Protein AF-A0A804HLC7-F1 (afdb_monomer_lite)

Sequence (131 aa):
MIFWSFVAGVVTFYCSLGPDSLLPNIFFTIK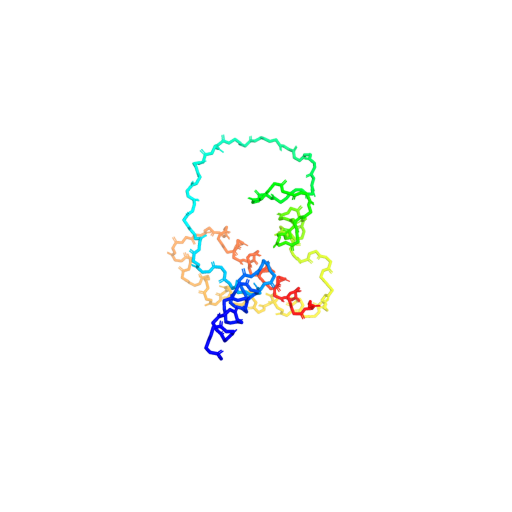YKPKQLGLQELFPQGHSCAVCGKVKCKRHRPSLLLENYQPWLDLKISSKVDASLSEVLELVLENFVYPWYRDVTDDESFVDELRITLRFFASVLIRRIHK

Foldseek 3Di:
DVVVVVVVVVVVVVVCVPPPNPDPPPDPPDDDDDDDDDPDDDDDLQQAAPVHRDSDDPPDDSCPDVCNVVLCPPDDDDPVVVVVVLVVVVVCCVPPPPVVVVVVDPDCPVVVVVSVVVNSVVSVVSVVVVD

Structure (mmCIF, N/CA/C/O backbone):
data_AF-A0A804HLC7-F1
#
_entry.id   AF-A0A804HLC7-F1
#
loop_
_atom_site.group_PDB
_atom_site.id
_atom_site.type_symbol
_atom_site.label_atom_id
_atom_site.label_alt_id
_atom_site.label_comp_id
_atom_site.label_asym_id
_atom_site.label_entity_id
_atom_site.label_seq_id
_atom_site.pdbx_PDB_ins_code
_atom_site.Cartn_x
_atom_site.Cartn_y
_atom_site.Cartn_z
_atom_site.occupancy
_atom_site.B_iso_or_equiv
_atom_site.auth_seq_id
_atom_site.auth_comp_id
_atom_site.auth_asym_id
_atom_site.auth_atom_id
_atom_site.pdbx_PDB_model_num
ATOM 1 N N . MET A 1 1 ? -32.073 -46.889 20.483 1.00 61.75 1 MET A N 1
ATOM 2 C CA . MET A 1 1 ? -30.882 -46.065 20.788 1.00 61.75 1 MET A CA 1
ATOM 3 C C . MET A 1 1 ? -30.243 -45.476 19.525 1.00 61.75 1 MET A C 1
ATOM 5 O O . MET A 1 1 ? -30.148 -44.263 19.457 1.00 61.75 1 MET A O 1
ATOM 9 N N . ILE A 1 2 ? -29.912 -46.275 18.496 1.00 73.81 2 ILE A N 1
ATOM 10 C CA . ILE A 1 2 ? -29.234 -45.816 17.255 1.00 73.81 2 ILE A CA 1
ATOM 11 C C . ILE A 1 2 ? -29.974 -44.709 16.475 1.00 73.81 2 ILE A C 1
ATOM 13 O O . ILE A 1 2 ? -29.342 -43.780 15.981 1.00 73.81 2 ILE A O 1
ATOM 17 N N . PHE A 1 3 ? -31.306 -44.781 16.372 1.00 78.19 3 PHE A N 1
ATOM 18 C CA . PHE A 1 3 ? -32.089 -43.820 15.579 1.00 78.19 3 PHE A CA 1
ATOM 19 C C . PHE A 1 3 ? -31.969 -42.384 16.111 1.00 78.19 3 PHE A C 1
ATOM 21 O O . PHE A 1 3 ? -31.776 -41.444 15.347 1.00 78.19 3 PHE A O 1
ATOM 28 N N . TRP A 1 4 ? -31.994 -42.226 17.434 1.00 81.25 4 TRP A N 1
ATOM 29 C CA . TRP A 1 4 ? -31.845 -40.926 18.085 1.00 81.25 4 TRP A CA 1
ATOM 30 C C . TRP A 1 4 ? -30.436 -40.356 17.918 1.00 81.25 4 TRP A C 1
ATOM 32 O O . TRP A 1 4 ? -30.287 -39.156 17.713 1.00 81.25 4 TRP A O 1
ATOM 42 N N . SER A 1 5 ? -29.414 -41.215 17.916 1.00 80.25 5 SER A N 1
ATOM 43 C CA . SER A 1 5 ? -28.033 -40.819 17.624 1.00 80.25 5 SER A CA 1
ATOM 44 C C . SER A 1 5 ? -27.870 -40.337 16.179 1.00 80.25 5 SER A C 1
ATOM 46 O O . SER A 1 5 ? -27.185 -39.346 15.939 1.00 80.25 5 SER A O 1
ATOM 48 N N . PHE A 1 6 ? -28.537 -40.992 15.223 1.00 84.44 6 PHE A N 1
ATOM 49 C CA . PHE A 1 6 ? -28.509 -40.589 13.817 1.00 84.44 6 PHE A CA 1
ATOM 50 C C . PHE A 1 6 ? -29.189 -39.232 13.604 1.00 84.44 6 PHE A C 1
ATOM 52 O O . PHE A 1 6 ? -28.612 -38.340 12.986 1.00 84.44 6 PHE A O 1
ATOM 59 N N . VAL A 1 7 ? -30.377 -39.036 14.183 1.00 86.88 7 VAL A N 1
ATOM 60 C CA . VAL A 1 7 ? -31.098 -37.755 14.107 1.00 86.88 7 VAL A CA 1
ATOM 61 C C . VAL A 1 7 ? -30.297 -36.636 14.778 1.00 86.88 7 VAL A C 1
ATOM 63 O O . VAL A 1 7 ? -30.161 -35.560 14.201 1.00 86.88 7 VAL A O 1
ATOM 66 N N . ALA A 1 8 ? -29.696 -36.895 15.943 1.00 83.88 8 ALA A N 1
ATOM 67 C CA . ALA A 1 8 ? -28.834 -35.925 16.616 1.00 83.88 8 ALA A CA 1
ATOM 68 C C . ALA A 1 8 ? -27.606 -35.543 15.766 1.00 83.88 8 ALA A C 1
ATOM 70 O O . ALA A 1 8 ? -27.259 -34.362 15.702 1.00 83.88 8 ALA A O 1
ATOM 71 N N . GLY A 1 9 ? -26.990 -3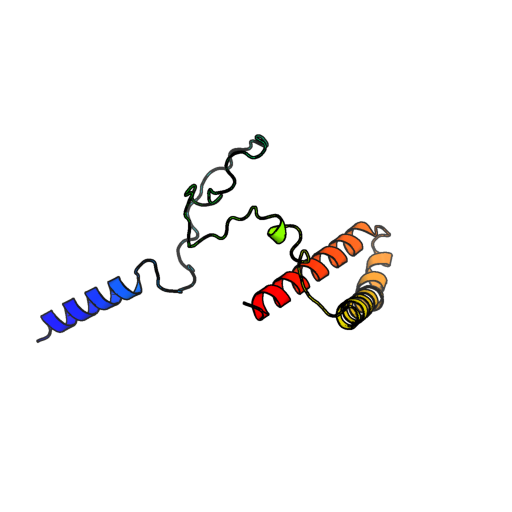6.508 15.072 1.00 85.06 9 GLY A N 1
ATOM 72 C CA . GLY A 1 9 ? -25.864 -36.272 14.162 1.00 85.06 9 GLY A CA 1
ATOM 73 C C . GLY A 1 9 ? -26.243 -35.445 12.930 1.00 85.06 9 GLY A C 1
ATOM 74 O O . GLY A 1 9 ? -25.532 -34.512 12.565 1.00 85.06 9 GLY A O 1
ATOM 75 N N . VAL A 1 10 ? -27.397 -35.726 12.319 1.00 80.12 10 VAL A N 1
ATOM 76 C CA . VAL A 1 10 ? -27.900 -34.949 11.174 1.00 80.12 10 VAL A CA 1
ATOM 77 C C . VAL A 1 10 ? -28.225 -33.515 11.598 1.00 80.12 10 VAL A C 1
ATOM 79 O O . VAL A 1 10 ? -27.819 -32.574 10.922 1.00 80.12 10 VAL A O 1
ATOM 82 N N . VAL A 1 11 ? -28.884 -33.322 12.744 1.00 79.25 11 VAL A N 1
ATOM 83 C CA . VAL A 1 11 ? -29.222 -31.982 13.255 1.00 79.25 11 VAL A CA 1
ATOM 84 C C . VAL A 1 11 ? -27.964 -31.173 13.574 1.00 79.25 11 VAL A C 1
ATOM 86 O O . VAL A 1 11 ? -27.863 -30.025 13.152 1.00 79.25 11 VAL A O 1
ATOM 89 N N . THR A 1 12 ? -26.971 -31.762 14.246 1.00 75.00 12 THR A N 1
ATOM 90 C CA . THR A 1 12 ? -25.700 -31.069 14.534 1.00 75.00 12 THR A CA 1
ATOM 91 C C . THR A 1 12 ? -24.933 -30.716 13.264 1.00 75.00 12 THR A C 1
ATOM 93 O O . THR A 1 12 ? -24.459 -29.589 13.147 1.00 75.00 12 THR A O 1
ATOM 96 N N . PHE A 1 13 ? -24.883 -31.611 12.275 1.00 74.69 13 PHE A N 1
ATOM 97 C CA . PHE A 1 13 ? -24.256 -31.332 10.983 1.00 74.69 13 PHE A CA 1
ATOM 98 C C . PHE A 1 13 ? -24.950 -30.183 10.231 1.00 74.69 13 PHE A C 1
ATOM 100 O O . PHE A 1 13 ? -24.282 -29.278 9.730 1.00 74.69 13 PHE A O 1
ATOM 107 N N . TYR A 1 14 ? -26.287 -30.159 10.213 1.00 69.06 14 TYR A N 1
ATOM 108 C CA . TYR A 1 14 ? -27.056 -29.064 9.611 1.00 69.06 14 TYR A CA 1
ATOM 109 C C . TYR A 1 14 ? -26.901 -27.739 10.373 1.00 69.06 14 TYR A C 1
ATOM 111 O O . TYR A 1 14 ? -26.828 -26.686 9.741 1.00 69.06 14 TYR A O 1
ATOM 119 N N . CYS A 1 15 ? -26.794 -27.767 11.705 1.00 64.19 15 CYS A N 1
ATOM 120 C CA . CYS A 1 15 ? -26.497 -26.576 12.505 1.00 64.19 15 CYS A CA 1
ATOM 121 C C . CYS A 1 15 ? -25.076 -26.049 12.251 1.00 64.19 15 CYS A C 1
ATOM 123 O O . CYS A 1 15 ? -24.890 -24.836 12.167 1.00 64.19 15 CYS A O 1
ATOM 125 N N . SER A 1 16 ? -24.088 -26.931 12.065 1.00 61.59 16 SER A N 1
ATOM 126 C CA . SER A 1 16 ? -22.716 -26.546 11.706 1.00 61.59 16 SER A CA 1
ATOM 127 C C . SER A 1 16 ? -22.586 -26.005 10.281 1.00 61.59 16 SER A C 1
ATOM 129 O O . SER A 1 16 ? -21.690 -25.211 10.031 1.00 61.59 16 SER A O 1
ATOM 131 N N . LEU A 1 17 ? -23.470 -26.399 9.359 1.00 62.12 17 LEU A N 1
ATOM 132 C CA . LEU A 1 17 ? -23.551 -25.863 7.991 1.00 62.12 17 LEU A CA 1
ATOM 133 C C . LEU A 1 17 ? -24.467 -24.632 7.873 1.00 62.12 17 LEU A C 1
ATOM 135 O O . LEU A 1 17 ? -24.661 -24.095 6.778 1.00 62.12 17 LEU A O 1
ATOM 139 N N . GLY A 1 18 ? -25.042 -24.185 8.991 1.00 52.38 18 GLY A N 1
ATOM 140 C CA . GLY A 1 18 ? -25.867 -22.992 9.065 1.00 52.38 18 GLY A CA 1
ATOM 141 C C . GLY A 1 18 ? -25.084 -21.713 8.729 1.00 52.38 18 GLY A C 1
ATOM 142 O O . GLY A 1 18 ? -23.871 -21.639 8.929 1.00 52.38 18 GLY A O 1
ATOM 143 N N . PRO A 1 19 ? -25.773 -20.669 8.238 1.00 50.69 19 PRO A N 1
ATOM 144 C CA . PRO A 1 19 ? -25.194 -19.499 7.562 1.00 50.69 19 PRO A CA 1
ATOM 145 C C . PRO A 1 19 ? -24.289 -18.582 8.411 1.00 50.69 19 PRO A C 1
ATOM 147 O O . PRO A 1 19 ? -23.824 -17.570 7.885 1.00 50.69 19 PRO A O 1
ATOM 150 N N . ASP A 1 20 ? -24.009 -18.941 9.665 1.00 46.28 20 ASP A N 1
ATOM 151 C CA . ASP A 1 20 ? -23.155 -18.198 10.598 1.00 46.28 20 ASP A CA 1
ATOM 152 C C . ASP A 1 20 ? -21.895 -18.974 11.041 1.00 46.28 20 ASP A C 1
ATOM 154 O O . ASP A 1 20 ? -21.125 -18.481 11.865 1.00 46.28 20 ASP A O 1
ATOM 158 N N . SER A 1 21 ? -21.613 -20.158 10.479 1.00 42.84 21 SER A N 1
ATOM 159 C CA . SER A 1 21 ? -20.325 -20.819 10.718 1.00 42.84 21 SER A CA 1
ATOM 160 C C . SER A 1 21 ? -19.222 -20.151 9.891 1.00 42.84 21 SER A C 1
ATOM 162 O O . SER A 1 21 ? -19.292 -20.089 8.660 1.00 42.84 21 SER A O 1
ATOM 164 N N . LEU A 1 22 ? -18.190 -19.671 10.578 1.00 47.25 22 LEU A N 1
ATOM 165 C CA . LEU A 1 22 ? -16.966 -19.055 10.059 1.00 47.25 22 LEU A CA 1
ATOM 166 C C . LEU A 1 22 ? -16.064 -20.053 9.301 1.00 47.25 22 LEU A C 1
ATOM 168 O O . LEU A 1 22 ? -14.860 -20.103 9.538 1.00 47.25 22 LEU A O 1
ATOM 172 N N . LEU A 1 23 ? -16.619 -20.867 8.401 1.00 46.09 23 LEU A N 1
ATOM 173 C CA . LEU A 1 23 ? -15.821 -21.726 7.533 1.00 46.09 23 LEU A CA 1
ATOM 174 C C . LEU A 1 23 ? -15.569 -21.027 6.189 1.00 46.09 23 LEU A C 1
ATOM 176 O O . LEU A 1 23 ? -16.517 -20.559 5.544 1.00 46.09 23 LEU A O 1
ATOM 180 N N . PRO A 1 24 ? -14.297 -20.912 5.761 1.00 40.81 24 PRO A N 1
ATOM 181 C CA . PRO A 1 24 ? -13.950 -20.337 4.475 1.00 40.81 24 PRO A CA 1
ATOM 182 C C . PRO A 1 24 ? -14.608 -21.167 3.373 1.00 40.81 24 PRO A C 1
ATOM 184 O O . PRO A 1 24 ? -14.501 -22.390 3.317 1.00 40.81 24 PRO A O 1
ATOM 187 N N . ASN A 1 25 ? -15.347 -20.470 2.520 1.00 45.94 25 ASN A N 1
ATOM 188 C CA . ASN A 1 25 ? -16.165 -21.027 1.457 1.00 45.94 25 ASN A CA 1
ATOM 189 C C . ASN A 1 25 ? -15.254 -21.568 0.333 1.00 45.94 25 ASN A C 1
ATOM 191 O O . ASN A 1 25 ? -15.060 -20.899 -0.676 1.00 45.94 25 ASN A O 1
ATOM 195 N N . ILE A 1 26 ? -14.648 -22.744 0.533 1.00 54.88 26 ILE A N 1
ATOM 196 C CA . ILE A 1 26 ? -13.706 -23.370 -0.416 1.00 54.88 26 ILE A CA 1
ATOM 197 C C . ILE A 1 26 ? -14.442 -24.085 -1.570 1.00 54.88 26 ILE A C 1
ATOM 199 O O . ILE A 1 26 ? -13.868 -24.257 -2.639 1.00 54.88 26 ILE A O 1
ATOM 203 N N . PHE A 1 27 ? -15.728 -24.439 -1.426 1.00 51.84 27 PHE A N 1
ATOM 204 C CA . PHE A 1 27 ? -16.395 -25.366 -2.361 1.00 51.84 27 PHE A CA 1
ATOM 205 C C . PHE A 1 27 ? -17.492 -24.789 -3.275 1.00 51.84 27 PHE A C 1
ATOM 207 O O . PHE A 1 27 ? -18.148 -25.551 -3.976 1.00 51.84 27 PHE A O 1
ATOM 214 N N . PHE A 1 28 ? -17.687 -23.469 -3.356 1.00 47.28 28 PHE A N 1
ATOM 215 C CA . PHE A 1 28 ? -18.671 -22.889 -4.290 1.00 47.28 28 PHE A CA 1
ATOM 216 C C . PHE A 1 28 ? -18.129 -21.672 -5.052 1.00 47.28 28 PHE A C 1
ATOM 218 O O . PHE A 1 28 ? -18.618 -20.553 -4.912 1.00 47.28 28 PHE A O 1
ATOM 225 N N . THR A 1 29 ? -17.132 -21.907 -5.905 1.00 44.12 29 THR A N 1
ATOM 226 C CA . THR A 1 29 ? -16.605 -20.940 -6.891 1.00 44.12 29 THR A CA 1
ATOM 227 C C . THR A 1 29 ? -17.036 -21.243 -8.329 1.00 44.12 29 THR A C 1
ATOM 229 O O . THR A 1 29 ? -16.422 -20.763 -9.275 1.00 44.12 29 THR A O 1
ATOM 232 N N . ILE A 1 30 ? -18.127 -21.988 -8.535 1.00 46.72 30 ILE A N 1
ATOM 233 C CA . ILE A 1 30 ? -18.680 -22.221 -9.878 1.00 46.72 30 ILE A CA 1
ATOM 234 C C . ILE A 1 30 ? -20.123 -21.714 -9.927 1.00 46.72 30 ILE A C 1
ATOM 236 O O . ILE A 1 30 ? -21.092 -22.464 -9.868 1.00 46.72 30 ILE A O 1
ATOM 240 N N . LYS A 1 31 ? -20.270 -20.392 -10.039 1.00 40.75 31 LYS A N 1
ATOM 241 C CA . LYS A 1 31 ? -21.423 -19.785 -10.713 1.00 40.75 31 LYS A CA 1
ATOM 242 C C . LYS A 1 31 ? -20.901 -18.788 -11.735 1.00 40.75 31 LYS A C 1
ATOM 244 O O . LYS A 1 31 ? -20.545 -17.665 -11.401 1.00 40.75 31 LYS A O 1
ATOM 249 N N . TYR A 1 32 ? -20.854 -19.234 -12.984 1.00 39.28 32 TYR A N 1
ATOM 250 C CA . TYR A 1 32 ? -20.621 -18.383 -14.141 1.00 39.28 32 TYR A CA 1
ATOM 251 C C . TYR A 1 32 ? -21.795 -17.399 -14.278 1.00 39.28 32 TYR A C 1
ATOM 253 O O . TYR A 1 32 ? -22.949 -17.820 -14.364 1.00 39.28 32 TYR A O 1
ATOM 261 N N . LYS A 1 33 ? -21.518 -16.091 -14.278 1.00 43.38 33 LYS A N 1
ATOM 262 C CA . LYS A 1 33 ? -22.451 -15.062 -14.761 1.00 43.38 33 LYS A CA 1
ATOM 263 C C . LYS A 1 33 ? -21.762 -14.278 -15.882 1.00 43.38 33 LYS A C 1
ATOM 265 O O . LYS A 1 33 ? -20.619 -13.864 -15.688 1.00 43.38 33 LYS A O 1
ATOM 270 N N . PRO A 1 34 ? -22.415 -14.085 -17.040 1.00 38.69 34 PRO A N 1
ATOM 271 C CA . PRO A 1 34 ? -21.809 -13.397 -18.170 1.00 38.69 34 PRO A CA 1
ATOM 272 C C . PRO A 1 34 ? -21.638 -11.904 -17.863 1.00 38.69 34 PRO A C 1
ATOM 274 O O . PRO A 1 34 ? -22.494 -11.283 -17.231 1.00 38.69 34 PRO A O 1
ATOM 277 N N . LYS A 1 35 ? -20.512 -11.345 -18.321 1.00 40.97 35 LYS A N 1
ATOM 278 C CA . LYS A 1 35 ? -20.201 -9.911 -18.285 1.00 40.97 35 LYS A CA 1
ATOM 279 C C . LYS A 1 35 ? -21.290 -9.129 -19.027 1.00 40.97 35 LYS A C 1
ATOM 281 O O . LYS A 1 35 ? -21.485 -9.355 -20.218 1.00 40.97 35 LYS A O 1
ATOM 286 N N . GLN A 1 36 ? -21.929 -8.173 -18.356 1.00 38.34 36 GLN A N 1
ATOM 287 C CA . GLN A 1 36 ? -22.538 -7.030 -19.031 1.00 38.34 36 GLN A CA 1
ATOM 288 C C . GLN A 1 36 ? -21.662 -5.807 -18.776 1.00 38.34 36 GLN A C 1
ATOM 290 O O . GLN A 1 36 ? -21.508 -5.331 -17.654 1.00 38.34 36 GLN A O 1
ATOM 295 N N . LEU A 1 37 ? -21.010 -5.417 -19.865 1.00 43.38 37 LEU A N 1
ATOM 296 C CA . LEU A 1 37 ? -20.273 -4.191 -20.091 1.00 43.38 37 LEU A CA 1
ATOM 297 C C . LEU A 1 37 ? -21.259 -3.018 -19.985 1.00 43.38 37 LEU A C 1
ATOM 299 O O . LEU A 1 37 ? -22.262 -3.002 -20.692 1.00 43.38 37 LEU A O 1
ATOM 303 N N . GLY A 1 38 ? -20.984 -2.066 -19.100 1.00 28.88 38 GLY A N 1
ATOM 304 C CA . GLY A 1 38 ? -21.838 -0.902 -18.885 1.00 28.88 38 GLY A CA 1
ATOM 305 C C . GLY A 1 38 ? -21.249 0.007 -17.819 1.00 28.88 38 GLY A C 1
ATOM 306 O O . GLY A 1 38 ? -21.681 0.009 -16.672 1.00 28.88 38 GLY A O 1
ATOM 307 N N . LEU A 1 39 ? -20.198 0.727 -18.197 1.00 40.66 39 LEU A N 1
ATOM 308 C CA . LEU A 1 39 ? -19.675 1.879 -17.473 1.00 40.66 39 LEU A CA 1
ATOM 309 C C . LEU A 1 39 ? -20.728 3.000 -17.502 1.00 40.66 39 LEU A C 1
ATOM 311 O O . LEU A 1 39 ? -20.670 3.839 -18.387 1.00 40.66 39 LEU A O 1
ATOM 315 N N . GLN A 1 40 ? -21.706 2.967 -16.597 1.00 32.97 40 GLN A N 1
ATOM 316 C CA . GLN A 1 40 ? -22.625 4.061 -16.233 1.00 32.97 40 GLN A CA 1
ATOM 317 C C . GLN A 1 40 ? -23.686 3.445 -15.314 1.00 32.97 40 GLN A C 1
ATOM 319 O O . GLN A 1 40 ? -24.298 2.444 -15.652 1.00 32.97 40 GLN A O 1
ATOM 324 N N . GLU A 1 41 ? -23.892 3.897 -14.088 1.00 32.09 41 GLU A N 1
ATOM 325 C CA . GLU A 1 41 ? -24.109 5.284 -13.710 1.00 32.09 41 GLU A CA 1
ATOM 326 C C . GLU A 1 41 ? -23.523 5.567 -12.323 1.00 32.09 41 GLU A C 1
ATOM 328 O O . GLU A 1 41 ? -23.612 4.762 -11.392 1.00 32.09 41 GLU A O 1
ATOM 333 N N . LEU A 1 42 ? -22.939 6.757 -12.227 1.00 39.12 42 LEU A N 1
ATOM 334 C CA . LEU A 1 42 ? -22.679 7.528 -11.023 1.00 39.12 42 LEU A CA 1
ATOM 335 C C . LEU A 1 42 ? -23.633 7.192 -9.871 1.00 39.12 42 LEU A C 1
ATOM 337 O O . LEU A 1 42 ? -24.816 7.489 -9.965 1.00 39.12 42 LEU A O 1
ATOM 341 N N . PHE A 1 43 ? -23.092 6.645 -8.780 1.00 43.00 43 PHE A N 1
ATOM 342 C CA . PHE A 1 43 ? -23.655 6.637 -7.424 1.00 43.00 43 PHE A CA 1
ATOM 343 C C . PHE A 1 43 ? -25.067 7.248 -7.265 1.00 43.00 43 PHE A C 1
ATOM 345 O O . PHE A 1 43 ? -25.206 8.461 -7.091 1.00 43.00 43 PHE A O 1
ATOM 352 N N . PRO A 1 44 ? -26.091 6.395 -7.096 1.00 39.25 44 PRO A N 1
ATOM 353 C CA . PRO A 1 44 ? -27.093 6.664 -6.077 1.00 39.25 44 PRO A CA 1
ATOM 354 C C . PRO A 1 44 ? -27.383 5.380 -5.286 1.00 39.25 44 PRO A C 1
ATOM 356 O O . PRO A 1 44 ? -27.570 4.306 -5.844 1.00 39.25 44 PRO A O 1
ATOM 359 N N . GLN A 1 45 ? -27.490 5.502 -3.961 1.00 42.91 45 GLN A N 1
ATOM 360 C CA . GLN A 1 45 ? -27.796 4.419 -3.003 1.00 42.91 45 GLN A CA 1
ATOM 361 C C . GLN A 1 45 ? -26.582 3.586 -2.540 1.00 42.91 45 GLN A C 1
ATOM 363 O O . GLN A 1 45 ? -26.516 2.362 -2.685 1.00 42.91 45 GLN A O 1
ATOM 368 N N . GLY A 1 46 ? -25.647 4.268 -1.869 1.00 51.78 46 GLY A N 1
ATOM 369 C CA . GLY A 1 46 ? -24.444 3.729 -1.215 1.00 51.78 46 GLY A CA 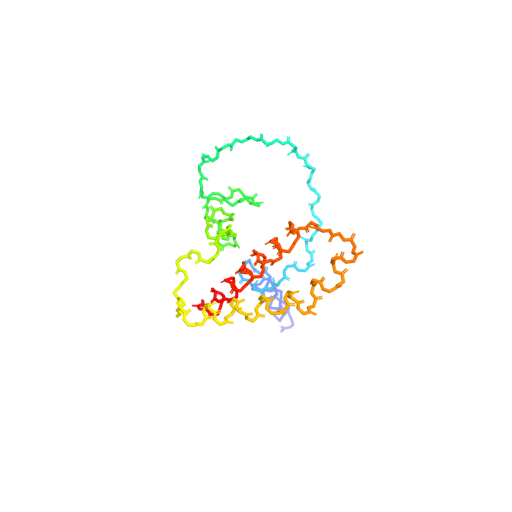1
ATOM 370 C C . GLY A 1 46 ? -24.663 2.792 -0.016 1.00 51.78 46 GLY A C 1
ATOM 371 O O . GLY A 1 46 ? -23.893 2.828 0.940 1.00 51.78 46 GLY A O 1
ATOM 372 N N . HIS A 1 47 ? -25.676 1.928 -0.046 1.00 55.44 47 HIS A N 1
ATOM 373 C CA . HIS A 1 47 ? -25.901 0.934 1.009 1.00 55.44 47 HIS A CA 1
ATOM 374 C C . HIS A 1 47 ? -26.108 -0.493 0.498 1.00 55.44 47 HIS A C 1
ATOM 376 O O . HIS A 1 47 ? -26.236 -1.403 1.311 1.00 55.44 47 HIS A O 1
ATOM 382 N N . SER A 1 48 ? -26.108 -0.740 -0.816 1.00 55.72 48 SER A N 1
ATOM 383 C CA . SER A 1 48 ? -26.269 -2.096 -1.349 1.00 55.72 48 SER A CA 1
ATOM 384 C C . SER A 1 48 ? -24.928 -2.783 -1.639 1.00 55.72 48 SER A C 1
ATOM 386 O O . SER A 1 48 ? -23.965 -2.198 -2.125 1.00 55.72 48 SER A O 1
ATOM 388 N N . CYS A 1 49 ? -24.844 -4.060 -1.279 1.00 64.69 49 CYS A N 1
ATOM 389 C CA . CYS A 1 49 ? -23.688 -4.922 -1.517 1.00 64.69 49 CYS A CA 1
ATOM 390 C C . CYS A 1 49 ? -23.519 -5.218 -3.019 1.00 64.69 49 CYS A C 1
ATOM 392 O O . CYS A 1 49 ? -24.386 -5.865 -3.599 1.00 64.69 49 CYS A O 1
ATOM 394 N N . ALA A 1 50 ? -22.389 -4.849 -3.635 1.00 59.19 50 ALA A N 1
ATOM 395 C CA . ALA A 1 50 ? -22.141 -5.033 -5.077 1.00 59.19 50 ALA A CA 1
ATOM 396 C C . ALA A 1 50 ? -22.203 -6.500 -5.559 1.00 59.19 50 ALA A C 1
ATOM 398 O O . ALA A 1 50 ? -22.487 -6.775 -6.719 1.00 59.19 50 ALA A O 1
ATOM 399 N N . VAL A 1 51 ? -21.977 -7.460 -4.658 1.00 58.94 51 VAL A N 1
ATOM 400 C CA . VAL A 1 51 ? -22.013 -8.902 -4.965 1.00 58.94 51 VAL A CA 1
ATOM 401 C C . VAL A 1 51 ? -23.426 -9.484 -4.840 1.00 58.94 51 VAL A C 1
ATOM 403 O O . VAL A 1 51 ? -23.782 -10.444 -5.519 1.00 58.94 51 VAL A O 1
ATOM 406 N N . CYS A 1 52 ? -24.238 -8.933 -3.938 1.00 61.00 52 CYS A N 1
ATOM 407 C CA . CYS A 1 52 ? -25.464 -9.568 -3.466 1.00 61.00 52 CYS A CA 1
ATOM 408 C C . CYS A 1 52 ? -26.722 -8.694 -3.557 1.00 61.00 52 CYS A C 1
ATOM 410 O O . CYS A 1 52 ? -27.808 -9.186 -3.264 1.00 61.00 52 CYS A O 1
ATOM 412 N N . GLY A 1 53 ? -26.598 -7.417 -3.923 1.00 59.88 53 GLY A N 1
ATOM 413 C CA . GLY A 1 53 ? -27.688 -6.452 -4.112 1.00 59.88 53 GLY A CA 1
ATOM 414 C C . GLY A 1 53 ? -28.451 -6.057 -2.842 1.00 59.88 53 GLY A C 1
ATOM 415 O O . GLY A 1 53 ? -29.323 -5.197 -2.886 1.00 59.88 53 GLY A O 1
ATOM 416 N N . LYS A 1 54 ? -28.155 -6.670 -1.689 1.00 61.00 54 LYS A N 1
ATOM 417 C CA . LYS A 1 54 ? -28.877 -6.420 -0.432 1.00 61.00 54 LYS A CA 1
ATOM 418 C C . LYS A 1 54 ? -28.337 -5.183 0.284 1.00 61.00 54 LYS A C 1
ATOM 420 O O . LYS A 1 54 ? -27.126 -5.048 0.445 1.00 61.00 54 LYS A O 1
ATOM 425 N N . VAL A 1 55 ? -29.255 -4.356 0.791 1.00 63.41 55 VAL A N 1
ATOM 426 C CA . VAL A 1 55 ? -28.969 -3.097 1.512 1.00 63.41 55 VAL A CA 1
ATOM 427 C C . VAL A 1 55 ? -28.440 -3.325 2.942 1.00 63.41 55 VAL A C 1
ATOM 429 O O . VAL A 1 55 ? -27.777 -2.482 3.531 1.00 63.41 55 VAL A O 1
ATOM 432 N N . LYS A 1 56 ? -28.709 -4.497 3.531 1.00 60.44 56 LYS A N 1
ATOM 433 C CA . LYS A 1 56 ? -28.233 -4.892 4.870 1.00 60.44 56 LYS A CA 1
ATOM 434 C C . LYS A 1 56 ? -27.455 -6.202 4.793 1.00 60.44 56 LYS A C 1
ATOM 436 O O . LYS A 1 56 ? -27.898 -7.237 5.289 1.00 60.44 56 LYS A O 1
ATOM 441 N N . CYS A 1 57 ? -26.316 -6.192 4.107 1.00 63.28 57 CYS A N 1
ATOM 442 C CA . CYS A 1 57 ? -25.432 -7.351 4.097 1.00 63.28 57 CYS A CA 1
ATOM 443 C C . CYS A 1 57 ? -24.503 -7.319 5.320 1.00 63.28 57 CYS A C 1
ATOM 445 O O . CYS A 1 57 ? -23.643 -6.455 5.411 1.00 63.28 57 CYS A O 1
ATOM 447 N N . LYS A 1 58 ? -24.641 -8.280 6.245 1.00 56.94 58 LYS A N 1
ATOM 448 C CA . LYS A 1 58 ? -23.670 -8.467 7.344 1.00 56.94 58 LYS A CA 1
ATOM 449 C C . LYS A 1 58 ? -22.358 -9.111 6.871 1.00 56.94 58 LYS A C 1
ATOM 451 O O . LYS A 1 58 ? -21.327 -8.941 7.508 1.00 56.94 58 LYS A O 1
ATOM 456 N N . ARG A 1 59 ? -22.410 -9.856 5.758 1.00 53.97 59 ARG A N 1
ATOM 457 C CA . ARG A 1 59 ? -21.294 -10.656 5.220 1.00 53.97 59 ARG A CA 1
ATOM 458 C C . ARG A 1 59 ? -20.341 -9.842 4.343 1.00 53.97 59 ARG A C 1
ATOM 460 O O . ARG A 1 59 ? -19.160 -10.157 4.271 1.00 53.97 59 ARG A O 1
ATOM 467 N N . HIS A 1 60 ? -20.846 -8.795 3.697 1.00 59.62 60 HIS A N 1
ATOM 468 C CA . HIS A 1 60 ? -20.067 -7.930 2.822 1.00 59.62 60 HIS A CA 1
ATOM 469 C C . HIS A 1 60 ? -20.058 -6.527 3.407 1.00 59.62 60 HIS A C 1
ATOM 471 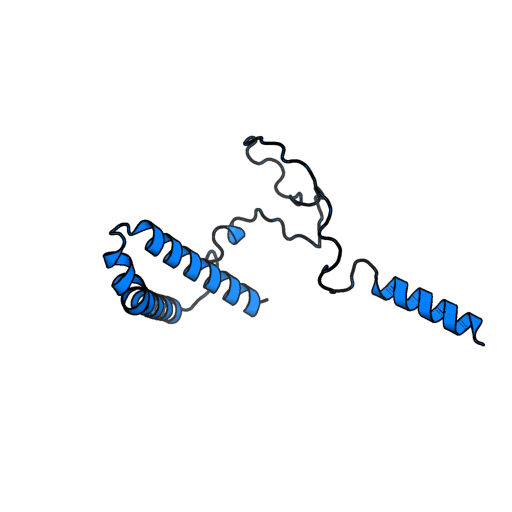O O . HIS A 1 60 ? -21.080 -5.839 3.417 1.00 59.62 60 HIS A O 1
ATOM 477 N N . ARG A 1 61 ? -18.887 -6.113 3.896 1.00 56.12 61 ARG A N 1
ATOM 478 C CA . ARG A 1 61 ? -18.621 -4.707 4.188 1.00 56.12 61 ARG A CA 1
ATOM 479 C C . ARG A 1 61 ? -18.867 -3.944 2.880 1.00 56.12 61 ARG A C 1
ATOM 481 O O . ARG A 1 61 ? -18.330 -4.388 1.865 1.00 56.12 61 ARG A O 1
ATOM 488 N N . PRO A 1 62 ? -19.699 -2.886 2.859 1.00 53.84 62 PRO A N 1
ATOM 489 C CA . PRO A 1 62 ? -19.971 -2.133 1.642 1.00 53.84 62 PRO A CA 1
ATOM 490 C C . PRO A 1 62 ? -18.638 -1.744 1.008 1.00 53.84 62 PRO A C 1
ATOM 492 O O . PRO A 1 62 ? -17.856 -0.997 1.595 1.00 53.84 62 PRO A O 1
ATOM 495 N N . SER A 1 63 ? -18.354 -2.311 -0.160 1.00 51.59 63 SER A N 1
ATOM 496 C CA . SER A 1 63 ? -17.080 -2.208 -0.876 1.00 51.59 63 SER A CA 1
ATOM 497 C C . SER A 1 63 ? -16.846 -0.822 -1.491 1.00 51.59 63 SER A C 1
ATOM 499 O O . SER A 1 63 ? -16.072 -0.687 -2.425 1.00 51.59 63 SER A O 1
ATOM 501 N N . LEU A 1 64 ? -17.541 0.202 -0.989 1.00 50.81 64 LEU A N 1
ATOM 502 C CA . LEU A 1 64 ? -17.591 1.560 -1.533 1.00 50.81 64 LEU A CA 1
ATOM 503 C C . LEU A 1 64 ? -17.472 2.636 -0.440 1.00 50.81 64 LEU A C 1
ATOM 505 O O . LEU A 1 64 ? -17.866 3.777 -0.649 1.00 50.81 64 LEU A O 1
ATOM 509 N N . LEU A 1 65 ? -16.947 2.299 0.741 1.00 54.94 65 LEU A N 1
ATOM 510 C CA . LEU A 1 65 ? -16.426 3.331 1.643 1.00 54.94 65 LEU A CA 1
ATOM 511 C C . LEU A 1 65 ? -15.072 3.796 1.102 1.00 54.94 65 LEU A C 1
ATOM 513 O O . LEU A 1 65 ? -14.248 2.948 0.765 1.00 54.94 65 LEU A O 1
ATOM 517 N N . LEU A 1 66 ? -14.852 5.111 1.034 1.00 51.41 66 LEU A N 1
ATOM 518 C CA . LEU A 1 66 ? -13.609 5.776 0.609 1.00 51.41 66 LEU A CA 1
ATOM 519 C C . LEU A 1 66 ? -12.347 5.167 1.266 1.00 51.41 66 LEU A C 1
ATOM 521 O O . LEU A 1 66 ? -11.296 5.081 0.638 1.00 51.41 66 LEU A O 1
ATOM 525 N N . GLU A 1 67 ? -12.487 4.619 2.477 1.00 51.81 67 GLU A N 1
ATOM 526 C CA . GLU A 1 67 ? -11.464 3.833 3.188 1.00 51.81 67 GLU A CA 1
ATOM 527 C C . GLU A 1 67 ? -10.962 2.584 2.438 1.00 51.81 67 GLU A C 1
ATOM 529 O O . GLU A 1 67 ? -9.879 2.096 2.742 1.00 51.81 67 GLU A O 1
ATOM 534 N N . ASN A 1 68 ? -11.712 2.041 1.473 1.00 58.28 68 ASN A N 1
ATOM 535 C CA . ASN A 1 68 ? -11.245 0.929 0.634 1.00 58.28 68 ASN A CA 1
ATOM 536 C C . ASN A 1 68 ? -10.308 1.396 -0.484 1.00 58.28 68 ASN A C 1
ATOM 538 O O . ASN A 1 68 ? -9.526 0.586 -0.964 1.00 58.28 68 ASN A O 1
ATOM 542 N N . TYR A 1 69 ? -10.389 2.663 -0.904 1.00 63.81 69 TYR A N 1
ATOM 543 C CA . TYR A 1 69 ? -9.488 3.242 -1.905 1.00 63.81 69 TYR A CA 1
ATOM 544 C C . TYR A 1 69 ? -8.275 3.901 -1.243 1.00 63.81 69 TYR A C 1
ATOM 546 O O . TYR A 1 69 ? -7.174 3.849 -1.780 1.00 63.81 69 TYR A O 1
ATOM 554 N N . GLN A 1 70 ? -8.462 4.480 -0.052 1.00 73.31 70 GLN A N 1
ATOM 555 C CA . GLN A 1 70 ? -7.406 5.128 0.726 1.00 73.31 70 GLN A CA 1
ATOM 556 C C . GLN A 1 70 ? -7.456 4.669 2.194 1.00 73.31 70 GLN A C 1
ATOM 558 O O . GLN A 1 70 ? -7.942 5.389 3.069 1.00 73.31 70 GLN A O 1
ATOM 563 N N . PRO A 1 71 ? -6.951 3.462 2.501 1.00 75.88 71 PRO A N 1
ATOM 564 C CA . PRO A 1 71 ? -7.001 2.887 3.846 1.00 75.88 71 PRO A CA 1
ATOM 565 C C . PRO A 1 71 ? -6.150 3.630 4.884 1.00 75.88 71 PRO A C 1
ATOM 567 O O . PRO A 1 71 ? -6.285 3.364 6.076 1.00 75.88 71 PRO A O 1
ATOM 570 N N . TRP A 1 72 ? -5.283 4.554 4.470 1.00 82.19 72 TRP A N 1
ATOM 571 C CA . TRP A 1 72 ? -4.496 5.405 5.371 1.00 82.19 72 TRP A CA 1
ATOM 572 C C . TRP A 1 72 ? -5.273 6.606 5.929 1.00 82.19 72 TRP A C 1
ATOM 574 O O . TRP A 1 72 ? -4.793 7.236 6.869 1.00 82.19 72 TRP A O 1
ATOM 584 N N . LEU A 1 73 ? -6.450 6.942 5.383 1.00 78.94 73 LEU A N 1
ATOM 585 C CA . LEU A 1 73 ? -7.308 7.990 5.950 1.00 78.94 73 LEU A CA 1
ATOM 586 C C . LEU A 1 73 ? -7.662 7.639 7.404 1.00 78.94 73 LEU A C 1
ATOM 588 O O . LEU A 1 73 ? -7.879 6.470 7.707 1.00 78.94 73 LEU A O 1
ATOM 592 N N . ASP A 1 74 ? -7.671 8.620 8.308 1.00 78.44 74 ASP A N 1
ATOM 593 C CA . ASP A 1 74 ? -7.972 8.474 9.748 1.00 78.44 74 ASP A CA 1
ATOM 594 C C . ASP A 1 74 ? -7.083 7.499 10.551 1.00 78.44 74 ASP A C 1
ATOM 596 O O . ASP A 1 74 ? -7.367 7.189 11.714 1.00 78.44 74 ASP A O 1
ATOM 600 N N . LEU A 1 75 ? -5.978 7.023 9.970 1.00 82.31 75 LEU A N 1
ATOM 601 C CA . LEU A 1 75 ? -5.047 6.125 10.643 1.00 82.31 75 LEU A CA 1
ATOM 602 C C . LEU A 1 75 ? -4.173 6.922 11.626 1.00 82.31 75 LEU A C 1
ATOM 604 O O . LEU A 1 75 ? -3.328 7.723 11.230 1.00 82.31 75 LEU A O 1
ATOM 608 N N . LYS A 1 76 ? -4.369 6.710 12.932 1.00 84.19 76 LYS A N 1
ATOM 609 C CA . LYS A 1 76 ? -3.590 7.385 13.982 1.00 84.19 76 LYS A CA 1
ATOM 610 C C . LYS A 1 76 ? -2.267 6.653 14.217 1.00 84.19 76 LYS A C 1
ATOM 612 O O . LYS A 1 76 ? -2.209 5.721 15.013 1.00 84.19 76 LYS A O 1
ATOM 617 N N . ILE A 1 77 ? -1.212 7.076 13.525 1.00 86.75 77 ILE A N 1
ATOM 618 C CA . ILE A 1 77 ? 0.157 6.562 13.684 1.00 86.75 77 ILE A CA 1
ATOM 619 C C . ILE A 1 77 ? 1.064 7.693 14.174 1.00 86.75 77 ILE A C 1
ATOM 621 O O . ILE A 1 77 ? 0.867 8.857 13.831 1.00 86.75 77 ILE A O 1
ATOM 625 N N . SER A 1 78 ? 2.061 7.359 14.996 1.00 91.25 78 SER A N 1
ATOM 626 C CA . SER A 1 78 ? 3.108 8.313 15.367 1.00 91.25 78 SER A CA 1
ATOM 627 C C . SER A 1 78 ? 3.909 8.718 14.130 1.00 91.25 78 SER A C 1
ATOM 629 O O . SER A 1 78 ? 4.414 7.853 13.417 1.00 91.25 78 SER A O 1
ATOM 631 N N . SER A 1 79 ? 4.095 10.021 13.911 1.00 89.50 79 SER A N 1
ATOM 632 C CA . SER A 1 79 ? 4.855 10.549 12.767 1.00 89.50 79 SER A CA 1
ATOM 633 C C . SER A 1 79 ? 6.259 9.953 12.647 1.00 89.50 79 SER A C 1
ATOM 635 O O . SER A 1 79 ? 6.745 9.747 11.540 1.00 89.50 79 SER A O 1
ATOM 637 N N . LYS A 1 80 ? 6.892 9.607 13.776 1.00 93.00 80 LYS A N 1
ATOM 638 C CA . LYS A 1 80 ? 8.202 8.949 13.788 1.00 93.00 80 LYS A CA 1
ATOM 639 C C . LYS A 1 80 ? 8.159 7.571 13.123 1.00 93.00 80 LYS A C 1
ATOM 641 O O . LYS A 1 80 ? 9.063 7.233 12.375 1.00 93.00 80 LYS A O 1
ATOM 646 N N . VAL A 1 81 ? 7.111 6.792 13.390 1.00 90.81 81 VAL A N 1
ATOM 647 C CA . VAL A 1 81 ? 6.946 5.446 12.822 1.00 90.81 81 VAL A CA 1
ATOM 648 C C . VAL A 1 81 ? 6.652 5.528 11.328 1.00 90.81 81 VAL A C 1
ATOM 650 O O . VAL A 1 81 ? 7.232 4.764 10.566 1.00 90.81 81 VAL A O 1
ATOM 653 N N . ASP A 1 82 ? 5.797 6.465 10.909 1.00 90.88 82 ASP A N 1
ATOM 654 C CA . ASP A 1 82 ? 5.482 6.675 9.489 1.00 90.88 82 ASP A CA 1
ATOM 655 C C . ASP A 1 82 ? 6.731 7.083 8.692 1.00 90.88 82 ASP A C 1
ATOM 657 O O . ASP A 1 82 ? 7.030 6.485 7.660 1.00 90.88 82 ASP A O 1
ATOM 661 N N . ALA A 1 83 ? 7.527 8.019 9.223 1.00 93.12 83 ALA A N 1
ATOM 662 C CA . ALA A 1 83 ? 8.778 8.449 8.601 1.00 93.12 83 ALA A CA 1
ATOM 663 C C . ALA A 1 83 ? 9.799 7.306 8.493 1.00 93.12 83 ALA A C 1
ATOM 665 O O . ALA A 1 83 ? 10.337 7.067 7.415 1.00 93.12 83 ALA A O 1
ATOM 666 N N . SER A 1 84 ? 10.024 6.558 9.580 1.00 93.81 84 SER A N 1
ATOM 667 C CA . SER A 1 84 ? 10.950 5.419 9.563 1.00 93.81 84 SER A CA 1
ATOM 668 C C . SER A 1 84 ? 10.498 4.314 8.610 1.00 93.81 84 SER A C 1
ATOM 670 O O . SER A 1 84 ? 11.327 3.711 7.937 1.00 93.81 84 SER A O 1
ATOM 672 N N . LEU A 1 85 ? 9.192 4.042 8.529 1.00 91.94 85 LEU A N 1
ATOM 673 C CA . LEU A 1 85 ? 8.668 3.059 7.585 1.00 91.94 85 LEU A CA 1
ATOM 674 C C . LEU A 1 85 ? 8.878 3.523 6.141 1.00 91.94 85 LEU A C 1
ATOM 676 O O . LEU A 1 85 ? 9.304 2.726 5.312 1.00 91.94 85 LEU A O 1
ATOM 680 N N . SER A 1 86 ? 8.618 4.800 5.852 1.00 92.19 86 SER A N 1
ATOM 681 C CA . SER A 1 86 ? 8.854 5.376 4.527 1.00 92.19 86 SER A CA 1
ATOM 682 C C . SER A 1 86 ? 10.323 5.266 4.121 1.00 92.19 86 SER A C 1
ATOM 684 O O . SER A 1 86 ? 10.607 4.827 3.015 1.00 92.19 86 SER A O 1
ATOM 686 N N . GLU A 1 87 ? 11.251 5.604 5.016 1.00 94.56 87 GLU A N 1
ATOM 687 C CA . GLU A 1 87 ? 12.692 5.527 4.755 1.00 94.56 87 GLU A CA 1
ATOM 688 C C . GLU A 1 87 ? 13.141 4.092 4.457 1.00 94.56 87 GLU A C 1
ATOM 690 O O . GLU A 1 87 ? 13.829 3.844 3.470 1.00 94.56 87 GLU A O 1
ATOM 695 N N . VAL A 1 88 ? 12.694 3.122 5.260 1.00 95.12 88 VAL A N 1
ATOM 696 C CA . VAL A 1 88 ? 13.009 1.706 5.029 1.00 95.12 88 VAL A CA 1
ATOM 697 C C . VAL A 1 88 ? 12.458 1.226 3.687 1.00 95.12 88 VAL A C 1
ATOM 699 O O . VAL A 1 88 ? 13.151 0.507 2.972 1.00 95.12 88 VAL A O 1
ATOM 702 N N . LEU A 1 89 ? 11.228 1.607 3.328 1.00 93.50 89 LEU A N 1
ATOM 703 C CA . LEU A 1 89 ? 10.633 1.209 2.052 1.00 93.50 89 LEU A CA 1
ATOM 704 C C . LEU A 1 89 ? 11.368 1.833 0.861 1.00 93.50 89 LEU A C 1
ATOM 706 O O . LEU A 1 89 ? 11.644 1.116 -0.095 1.00 93.50 89 LEU A O 1
ATOM 710 N N . GLU A 1 90 ? 11.743 3.112 0.927 1.00 93.50 90 GLU A N 1
ATOM 711 C CA . GLU A 1 90 ? 12.540 3.750 -0.131 1.00 93.50 90 GLU A CA 1
ATOM 712 C C . GLU A 1 90 ? 13.917 3.092 -0.276 1.00 93.50 9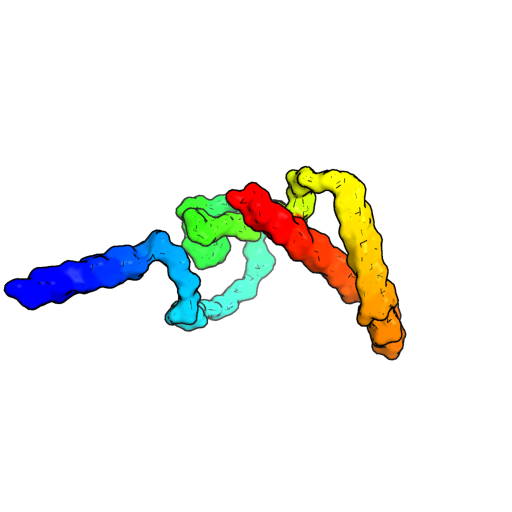0 GLU A C 1
ATOM 714 O O . GLU A 1 90 ? 14.321 2.775 -1.391 1.00 93.50 90 GLU A O 1
ATOM 719 N N . LEU A 1 91 ? 14.594 2.768 0.832 1.00 95.44 91 LEU A N 1
ATOM 720 C CA . LEU A 1 91 ? 15.856 2.023 0.789 1.00 95.44 91 LEU A CA 1
ATOM 721 C C . LEU A 1 91 ? 15.686 0.641 0.148 1.00 95.44 91 LEU A C 1
ATOM 723 O O . LEU A 1 91 ? 16.567 0.183 -0.581 1.00 95.44 91 LEU A O 1
ATOM 727 N N . VAL A 1 92 ? 14.570 -0.045 0.401 1.00 94.00 92 VAL A N 1
ATOM 728 C CA . VAL A 1 92 ? 14.282 -1.328 -0.252 1.00 94.00 92 VAL A CA 1
ATOM 729 C C . VAL A 1 92 ? 14.093 -1.135 -1.755 1.00 94.00 92 VAL A C 1
ATOM 731 O O . VAL A 1 92 ? 14.640 -1.910 -2.536 1.00 94.00 92 VAL A O 1
ATOM 734 N N . LEU A 1 93 ? 13.371 -0.100 -2.182 1.00 92.56 93 LEU A N 1
ATOM 735 C CA . LEU A 1 93 ? 13.212 0.197 -3.605 1.00 92.56 93 LEU A CA 1
ATOM 736 C C . LEU A 1 93 ? 14.569 0.503 -4.254 1.00 92.56 93 LEU A C 1
ATOM 738 O O . LEU A 1 93 ? 14.894 -0.092 -5.281 1.00 92.56 93 LEU A O 1
ATOM 742 N N . GLU A 1 94 ? 15.384 1.359 -3.633 1.00 92.25 94 GLU A N 1
ATOM 743 C CA . GLU A 1 94 ? 16.712 1.763 -4.120 1.00 92.25 94 GLU A CA 1
ATOM 744 C C . GLU A 1 94 ? 17.681 0.589 -4.259 1.00 92.25 94 GLU A C 1
ATOM 746 O O . GLU A 1 94 ? 18.374 0.478 -5.267 1.00 92.25 94 GLU A O 1
ATOM 751 N N . ASN A 1 95 ? 17.702 -0.320 -3.285 1.00 94.12 95 ASN A N 1
ATOM 752 C CA . ASN A 1 95 ? 18.668 -1.417 -3.271 1.00 94.12 95 ASN A CA 1
ATOM 753 C C . ASN A 1 95 ? 18.186 -2.680 -3.995 1.00 94.12 95 ASN A C 1
ATOM 755 O O . ASN A 1 95 ? 19.016 -3.476 -4.427 1.00 94.12 95 ASN A O 1
ATOM 759 N N . PHE A 1 96 ? 16.872 -2.899 -4.116 1.00 91.94 96 PHE A N 1
ATOM 760 C CA . PHE A 1 96 ? 16.332 -4.145 -4.676 1.00 91.94 96 PHE A CA 1
ATOM 761 C C . PHE A 1 96 ? 15.573 -3.978 -5.986 1.00 91.94 96 PHE A C 1
ATOM 763 O O . PHE A 1 96 ? 15.520 -4.943 -6.742 1.00 91.94 96 PHE A O 1
ATOM 770 N N . VAL A 1 97 ? 14.962 -2.824 -6.263 1.00 90.69 97 VAL A N 1
ATOM 771 C CA . VAL A 1 97 ? 14.149 -2.618 -7.476 1.00 90.69 97 VAL A CA 1
ATOM 772 C C . VAL A 1 97 ? 14.942 -1.839 -8.515 1.00 90.69 97 VAL A C 1
ATOM 774 O O . VAL A 1 97 ? 15.169 -2.333 -9.616 1.00 90.69 97 VAL A O 1
ATOM 777 N N . TYR A 1 98 ? 15.436 -0.660 -8.146 1.00 90.38 98 TYR A N 1
ATOM 778 C CA . TYR A 1 98 ? 16.149 0.226 -9.063 1.00 90.38 98 TYR A CA 1
ATOM 779 C C . TYR A 1 98 ? 17.372 -0.389 -9.772 1.00 90.38 98 TYR A C 1
ATOM 781 O O . TYR A 1 98 ? 17.535 -0.081 -10.954 1.00 90.38 98 TYR A O 1
ATOM 789 N N . PRO A 1 99 ? 18.203 -1.259 -9.154 1.00 93.12 99 PRO A N 1
ATOM 790 C CA . PRO A 1 99 ? 19.430 -1.727 -9.797 1.00 93.12 99 PRO A CA 1
ATOM 791 C C . PRO A 1 99 ? 19.199 -2.554 -11.058 1.00 93.12 99 PRO A C 1
ATOM 793 O O . PRO A 1 99 ? 19.982 -2.440 -11.986 1.00 93.12 99 PRO A O 1
ATOM 796 N N . TRP A 1 100 ? 18.142 -3.368 -11.105 1.00 91.56 100 TRP A N 1
ATOM 797 C CA . TRP A 1 100 ? 17.820 -4.170 -12.292 1.00 91.56 100 TRP A CA 1
ATOM 798 C C . TRP A 1 100 ? 16.720 -3.533 -13.140 1.00 91.56 100 TRP A C 1
ATOM 800 O O . TRP A 1 100 ? 16.648 -3.784 -14.338 1.00 91.56 100 TRP A O 1
ATOM 810 N N . TYR A 1 101 ? 15.838 -2.731 -12.538 1.00 90.50 101 TYR A N 1
ATOM 811 C CA . TYR A 1 101 ? 14.714 -2.145 -13.259 1.00 90.50 101 TYR A CA 1
ATOM 812 C C . TYR A 1 101 ? 15.183 -1.072 -14.248 1.00 90.50 101 TYR A C 1
ATOM 814 O O . TYR A 1 101 ? 14.734 -1.083 -15.391 1.00 90.50 101 TYR A O 1
ATOM 822 N N . ARG A 1 102 ? 16.172 -0.249 -13.862 1.00 88.69 102 ARG A N 1
ATOM 823 C CA . ARG A 1 102 ? 16.805 0.738 -14.757 1.00 88.69 102 ARG A CA 1
ATOM 824 C C . ARG A 1 102 ? 17.505 0.111 -15.962 1.00 88.69 102 ARG A C 1
ATOM 826 O O . ARG A 1 102 ? 17.567 0.728 -17.017 1.00 88.69 102 ARG A O 1
ATOM 833 N N . ASP A 1 103 ? 17.985 -1.125 -15.836 1.00 90.44 103 ASP A N 1
ATOM 834 C CA . ASP A 1 103 ? 18.593 -1.846 -16.961 1.00 90.44 103 ASP A CA 1
ATOM 835 C C . ASP A 1 103 ? 17.549 -2.292 -18.003 1.00 90.44 103 ASP A C 1
ATOM 837 O O . ASP A 1 103 ? 17.892 -2.593 -19.147 1.00 90.44 103 ASP A O 1
ATOM 841 N N . VAL A 1 104 ? 16.270 -2.354 -17.615 1.00 90.94 104 VAL A N 1
ATOM 842 C CA . VAL A 1 104 ? 15.154 -2.776 -18.472 1.00 90.94 104 VAL A CA 1
ATOM 843 C C . VAL A 1 104 ? 14.375 -1.574 -19.005 1.00 90.94 104 VAL A C 1
ATOM 845 O O . VAL A 1 104 ? 13.995 -1.562 -20.178 1.00 90.94 104 VAL A O 1
ATOM 848 N N . THR A 1 105 ? 14.087 -0.585 -18.157 1.00 90.31 105 THR A N 1
ATOM 849 C CA . THR A 1 105 ? 13.289 0.592 -18.510 1.00 90.31 105 THR A CA 1
ATOM 850 C C . THR A 1 105 ? 13.541 1.769 -17.562 1.00 90.31 105 THR A C 1
ATOM 852 O O . THR A 1 105 ? 13.817 1.580 -16.380 1.00 90.31 105 THR A O 1
ATOM 855 N N . ASP A 1 106 ? 13.378 2.989 -18.076 1.00 84.50 106 ASP A N 1
ATOM 856 C CA . ASP A 1 106 ? 13.511 4.243 -17.317 1.00 84.50 106 ASP A CA 1
ATOM 857 C C . ASP A 1 106 ? 12.162 4.779 -16.785 1.00 84.50 106 ASP A C 1
ATOM 859 O O . ASP A 1 106 ? 12.085 5.905 -16.295 1.00 84.50 106 ASP A O 1
ATOM 863 N N . ASP A 1 107 ? 11.067 4.021 -16.918 1.00 89.81 107 ASP A N 1
ATOM 864 C CA . ASP A 1 107 ? 9.740 4.481 -16.495 1.00 89.81 107 ASP A CA 1
ATOM 865 C C . ASP A 1 107 ? 9.507 4.314 -14.983 1.00 89.81 107 ASP A C 1
ATOM 867 O O . ASP A 1 107 ? 9.328 3.202 -14.487 1.00 89.81 107 ASP A O 1
ATOM 871 N N . GLU A 1 108 ? 9.424 5.427 -14.255 1.00 87.38 108 GLU A N 1
ATOM 872 C CA . GLU A 1 108 ? 9.170 5.467 -12.807 1.00 87.38 108 GLU A CA 1
ATOM 873 C C . GLU A 1 108 ? 7.733 5.073 -12.411 1.00 87.38 108 GLU A C 1
ATOM 875 O O . GLU A 1 108 ? 7.474 4.817 -11.232 1.00 87.38 108 GLU A O 1
ATOM 880 N N . SER A 1 109 ? 6.799 4.971 -13.368 1.00 88.50 109 SER A N 1
ATOM 881 C CA . SER A 1 109 ? 5.378 4.699 -13.094 1.00 88.50 109 SER A CA 1
ATOM 882 C C . SER A 1 109 ? 5.155 3.430 -12.261 1.00 88.50 109 SER A C 1
ATOM 884 O O . SER A 1 109 ? 4.385 3.433 -11.298 1.00 88.50 109 SER A O 1
ATOM 886 N N . PHE A 1 110 ? 5.889 2.359 -12.568 1.00 88.38 110 PHE A N 1
ATOM 887 C CA . PHE A 1 110 ? 5.829 1.100 -11.831 1.00 88.38 110 PHE A CA 1
ATOM 888 C C . PHE A 1 110 ? 6.298 1.252 -10.382 1.00 88.38 110 PHE A C 1
ATOM 890 O O . PHE A 1 110 ? 5.695 0.689 -9.465 1.00 88.38 110 PHE A O 1
ATOM 897 N N . VAL A 1 111 ? 7.376 2.006 -10.160 1.00 89.62 111 VAL A N 1
ATOM 898 C CA . VAL A 1 111 ? 7.929 2.208 -8.817 1.00 89.62 111 VAL A CA 1
ATOM 899 C C . VAL A 1 111 ? 6.961 3.035 -7.975 1.00 89.62 111 VAL A C 1
ATOM 901 O O . VAL A 1 111 ? 6.728 2.714 -6.807 1.00 89.62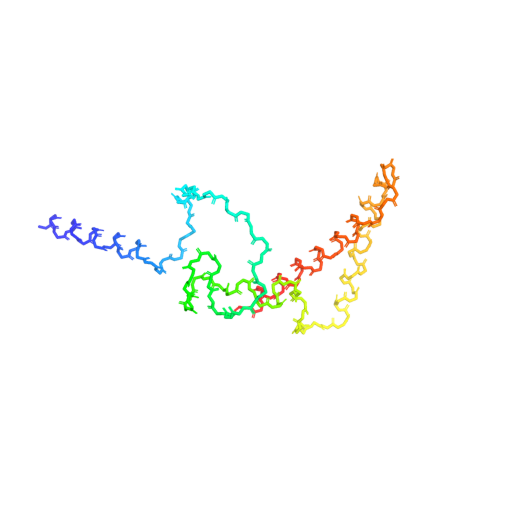 111 VAL A O 1
ATOM 904 N N . ASP A 1 112 ? 6.318 4.034 -8.574 1.00 89.62 112 ASP A N 1
ATOM 905 C CA . ASP A 1 112 ? 5.281 4.826 -7.916 1.00 89.62 112 ASP A CA 1
ATOM 906 C C . ASP A 1 112 ? 4.040 3.992 -7.564 1.00 89.62 112 ASP A C 1
ATOM 908 O O . ASP A 1 112 ? 3.524 4.077 -6.443 1.00 89.62 112 ASP A O 1
ATOM 912 N N . GLU A 1 113 ? 3.587 3.116 -8.462 1.00 90.50 113 GLU A N 1
ATOM 913 C CA . GLU A 1 113 ? 2.514 2.163 -8.155 1.00 90.50 113 GLU A CA 1
ATOM 914 C C . GLU A 1 113 ? 2.903 1.205 -7.023 1.00 90.50 113 GLU A C 1
ATOM 916 O O . GLU A 1 113 ? 2.087 0.903 -6.140 1.00 90.50 113 GLU A O 1
ATOM 921 N N . LEU A 1 114 ? 4.158 0.754 -6.997 1.00 90.81 114 LEU A N 1
ATOM 922 C CA . LEU A 1 114 ? 4.678 -0.113 -5.948 1.00 90.81 114 LEU A CA 1
ATOM 923 C C . LEU A 1 114 ? 4.690 0.603 -4.589 1.00 90.81 114 LEU A C 1
ATOM 925 O O . LEU A 1 114 ? 4.218 0.032 -3.601 1.00 90.81 114 LEU A O 1
ATOM 929 N N . ARG A 1 115 ? 5.124 1.871 -4.534 1.00 91.00 115 ARG A N 1
ATOM 930 C CA . ARG A 1 115 ? 5.052 2.720 -3.326 1.00 91.00 115 ARG A CA 1
ATOM 931 C C . ARG A 1 115 ? 3.623 2.815 -2.793 1.00 91.00 115 ARG A C 1
ATOM 933 O O . ARG A 1 115 ? 3.375 2.571 -1.607 1.00 91.00 115 ARG A O 1
ATOM 940 N N . ILE A 1 116 ? 2.664 3.127 -3.667 1.00 88.50 116 ILE A N 1
ATOM 941 C CA . ILE A 1 116 ? 1.247 3.255 -3.297 1.00 88.50 116 ILE A CA 1
ATOM 942 C C . ILE A 1 116 ? 0.699 1.914 -2.792 1.00 88.50 116 ILE A C 1
ATOM 944 O O . ILE A 1 116 ? -0.003 1.871 -1.778 1.00 88.50 116 ILE A O 1
ATOM 948 N N . THR A 1 117 ? 1.062 0.811 -3.445 1.00 89.50 117 THR A N 1
ATOM 949 C CA . THR A 1 117 ? 0.637 -0.543 -3.067 1.00 89.50 117 THR A CA 1
ATOM 950 C C . THR A 1 117 ? 1.178 -0.949 -1.696 1.00 89.50 117 THR A C 1
ATOM 952 O O . THR A 1 117 ? 0.436 -1.486 -0.870 1.00 89.50 117 THR A O 1
ATOM 955 N N . LEU A 1 118 ? 2.446 -0.648 -1.405 1.00 90.81 118 LEU A N 1
ATOM 956 C CA . LEU A 1 118 ? 3.057 -0.910 -0.100 1.00 90.81 118 LEU A CA 1
ATOM 957 C C . LEU A 1 118 ? 2.380 -0.094 1.008 1.00 90.81 118 LEU A C 1
ATOM 959 O O . LEU A 1 118 ? 2.018 -0.648 2.051 1.00 90.81 118 LEU A O 1
ATOM 963 N N . ARG A 1 119 ? 2.113 1.196 0.761 1.00 89.50 119 ARG A N 1
ATOM 964 C CA . ARG A 1 119 ? 1.368 2.061 1.692 1.00 89.50 119 ARG A CA 1
ATOM 965 C C . ARG A 1 119 ? -0.042 1.533 1.946 1.00 89.50 119 ARG A C 1
ATOM 967 O O . ARG A 1 119 ? -0.497 1.489 3.094 1.00 89.50 119 ARG A O 1
ATOM 974 N N . PHE A 1 120 ? -0.731 1.108 0.891 1.00 88.06 120 PHE A N 1
ATOM 975 C CA . PHE A 1 120 ? -2.051 0.494 0.979 1.00 88.06 120 PHE A CA 1
ATOM 976 C C . PHE A 1 120 ? -2.016 -0.760 1.858 1.00 88.06 120 PHE A C 1
ATOM 978 O O . PHE A 1 120 ? -2.784 -0.875 2.816 1.00 88.06 120 PHE A O 1
ATOM 985 N N . PHE A 1 121 ? -1.088 -1.674 1.575 1.00 87.69 121 PHE A N 1
ATOM 986 C CA . PHE A 1 121 ? -0.927 -2.923 2.308 1.00 87.69 121 PHE A CA 1
ATOM 987 C C . PHE A 1 121 ? -0.635 -2.688 3.795 1.00 87.69 121 PHE A C 1
ATOM 989 O O . PHE A 1 121 ? -1.331 -3.245 4.648 1.00 87.69 121 PHE A O 1
ATOM 996 N N . ALA A 1 122 ? 0.317 -1.808 4.116 1.00 89.31 122 ALA A N 1
ATOM 997 C CA . ALA A 1 122 ? 0.649 -1.446 5.493 1.00 89.31 122 ALA A CA 1
ATOM 998 C C . ALA A 1 122 ? -0.567 -0.878 6.242 1.00 89.31 122 ALA A C 1
ATOM 1000 O O . ALA A 1 122 ? -0.880 -1.303 7.356 1.00 89.31 122 ALA A O 1
ATOM 1001 N N . SER A 1 123 ? -1.317 0.018 5.600 1.00 86.38 123 SER A N 1
ATOM 1002 C CA . SER A 1 123 ? -2.522 0.619 6.182 1.00 86.38 123 SER A CA 1
ATOM 1003 C C . SER A 1 123 ? -3.603 -0.426 6.478 1.00 86.38 123 SER A C 1
ATOM 1005 O O . SER A 1 123 ? -4.224 -0.413 7.543 1.00 86.38 123 SER A O 1
ATOM 1007 N N . VAL A 1 124 ? -3.808 -1.378 5.563 1.00 84.75 124 VAL A N 1
ATOM 1008 C CA . VAL A 1 124 ? -4.754 -2.485 5.755 1.00 84.75 124 VAL A CA 1
ATOM 1009 C C . VAL A 1 124 ? -4.313 -3.401 6.896 1.00 84.75 124 VAL A C 1
ATOM 1011 O O . VAL A 1 124 ? -5.154 -3.801 7.703 1.00 84.75 124 VAL A O 1
ATOM 1014 N N . LEU A 1 125 ? -3.020 -3.724 6.996 1.00 84.44 125 LEU A N 1
ATOM 1015 C CA . LEU A 1 125 ? -2.490 -4.532 8.095 1.00 84.44 125 LEU A CA 1
ATOM 1016 C C . LEU A 1 125 ? -2.725 -3.864 9.451 1.00 84.44 125 LEU A C 1
ATOM 1018 O O . LEU A 1 125 ? -3.274 -4.493 10.354 1.00 84.44 125 LEU A O 1
ATOM 1022 N N . ILE A 1 126 ? -2.391 -2.579 9.580 1.00 85.00 126 ILE A N 1
ATOM 1023 C CA . ILE A 1 126 ? -2.557 -1.833 10.835 1.00 85.00 126 ILE A CA 1
ATOM 1024 C C . ILE A 1 126 ? -4.030 -1.789 11.253 1.00 85.00 126 ILE A C 1
ATOM 1026 O O . ILE A 1 126 ? -4.346 -2.004 12.425 1.00 85.00 126 ILE A O 1
ATOM 1030 N N . ARG A 1 127 ? -4.946 -1.582 10.301 1.00 80.12 127 ARG A N 1
ATOM 1031 C CA . ARG A 1 127 ? -6.394 -1.616 10.561 1.00 80.12 127 ARG A CA 1
ATOM 1032 C C . ARG A 1 127 ? -6.907 -2.994 10.967 1.00 80.12 127 ARG A C 1
ATOM 1034 O O . ARG A 1 127 ? -7.889 -3.070 11.698 1.00 80.12 127 ARG A O 1
ATOM 1041 N N . ARG A 1 128 ? -6.288 -4.077 10.488 1.00 78.38 128 ARG A N 1
ATOM 1042 C CA . ARG A 1 128 ? -6.638 -5.445 10.903 1.00 78.38 128 ARG A CA 1
ATOM 1043 C C . ARG A 1 128 ? -6.160 -5.754 12.316 1.00 78.38 128 ARG A C 1
ATOM 1045 O O . ARG A 1 128 ? -6.869 -6.454 13.016 1.00 78.38 128 ARG A O 1
ATOM 1052 N N . ILE A 1 129 ? -4.999 -5.240 12.716 1.00 80.56 129 ILE A N 1
ATOM 1053 C CA . ILE A 1 129 ? -4.440 -5.456 14.060 1.00 80.56 129 ILE A CA 1
ATOM 1054 C C . ILE A 1 129 ? -5.214 -4.662 15.122 1.00 80.56 129 ILE A C 1
ATOM 1056 O O . ILE A 1 129 ? -5.403 -5.147 16.229 1.00 80.56 129 ILE A O 1
ATOM 1060 N N . HIS A 1 130 ? -5.684 -3.456 14.790 1.00 72.31 130 HIS A N 1
ATOM 1061 C CA . HIS A 1 130 ? -6.471 -2.620 15.707 1.00 72.31 130 HIS A CA 1
ATOM 1062 C C . HIS A 1 130 ? -7.941 -3.050 15.871 1.00 72.31 130 HIS A C 1
ATOM 1064 O O . HIS A 1 130 ? -8.659 -2.423 16.650 1.00 72.31 130 HIS A O 1
ATOM 1070 N N . LYS A 1 131 ? -8.413 -4.047 15.115 1.00 59.84 131 LYS A N 1
ATOM 1071 C CA . LYS A 1 131 ? -9.801 -4.523 15.141 1.00 59.84 131 LYS A CA 1
ATOM 1072 C C . LYS A 1 131 ? -9.935 -5.764 16.013 1.00 59.84 131 LYS A C 1
ATOM 1074 O O . LYS A 1 131 ? -10.948 -5.832 16.740 1.00 59.84 131 LYS A O 1
#

InterPro domains:
  IPR003114 Phox-associated domain [PF02194] (78-130)
  IPR003114 Phox-associated domain [PS51207] (78-131)

pLDDT: mean 71.05, std 19.47, range [28.88, 95.44]

Organism: Homo sapiens (NCBI:txid9606)

Radius of gyration: 23.38 Å; chains: 1; bounding box: 52×57×41 Å

Secondary structure (DSSP, 8-state):
-HHHHHHHHHHHHHHHTSTT------S------------------TTS-TTT--TT-SSS--TTSGGGT-TTTT----HHHHHHHHHHHHHHIIIIIHHHHHHH---THHHHHHHHHHHHHHHHHHHHHT-